Protein AF-A0A0U5EXG4-F1 (afdb_monomer_lite)

Secondary structure (DSSP, 8-state):
----------PPPPPPHHHHHHT---TTTTTPPPB--SSTTTT-BTTSHHHHHHHHHHHHHHHHHHHHHHHHHHHHHHHHHHTT---SSPP---

Organism: NCBI:txid446692

Foldseek 3Di:
DDPPDPPPPPPDPDPDVVNCVVPPPPCVVVVHWDADCDDPCNVQTCVDPVNVVVVVVVVVVVVVVVVVVVVVVVVVVVVCVVVVDPDDDDDDDD

pLDDT: mean 75.68, std 17.48, range [40.31, 95.5]

InterPro domains:
  IPR006119 Resolvase, N-terminal catalytic domain [PF00239] (26-85)
  IPR006119 Resolvase, N-terminal catalytic domain [PS51736] (1-84)
  IPR036162 Resolvase-like, N-terminal catalytic domain superfamily [G3DSA:3.40.50.1390] (9-92)
  IPR036162 Resolvase-like, N-terminal catalytic domain superfamily [SSF53041] (26-85)

Structure (mmCIF, N/CA/C/O backbone):
data_AF-A0A0U5EXG4-F1
#
_entry.id   AF-A0A0U5EXG4-F1
#
loop_
_atom_site.group_PDB
_atom_site.id
_atom_site.type_symbol
_atom_site.label_atom_id
_atom_site.label_alt_id
_atom_site.label_comp_id
_atom_site.label_asym_id
_atom_site.label_entity_id
_atom_site.label_seq_id
_atom_site.pdbx_PDB_ins_code
_atom_site.Cartn_x
_atom_site.Cartn_y
_atom_site.Cartn_z
_atom_site.occupancy
_atom_site.B_iso_or_equiv
_atom_site.auth_seq_id
_atom_site.auth_comp_id
_atom_site.auth_asym_id
_atom_site.auth_atom_id
_atom_site.pdbx_PDB_model_num
ATOM 1 N N . MET A 1 1 ? -30.398 42.104 12.485 1.00 40.31 1 MET A N 1
ATOM 2 C CA . MET A 1 1 ? -30.406 40.705 12.960 1.00 40.31 1 MET A CA 1
ATOM 3 C C . MET A 1 1 ? -30.463 39.792 11.739 1.00 40.31 1 MET A C 1
ATOM 5 O O . MET A 1 1 ? -31.538 39.362 11.357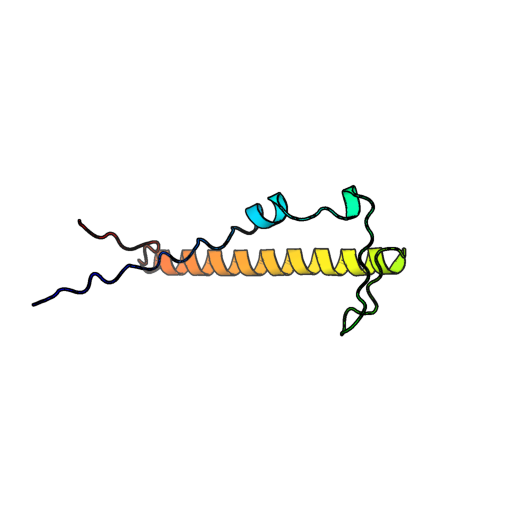 1.00 40.31 1 MET A O 1
ATOM 9 N N . VAL A 1 2 ? -29.331 39.588 11.055 1.00 41.31 2 VAL A N 1
ATOM 10 C CA . VAL A 1 2 ? -29.239 38.674 9.903 1.00 41.31 2 VAL A CA 1
ATOM 11 C C . VAL A 1 2 ? -28.424 37.479 10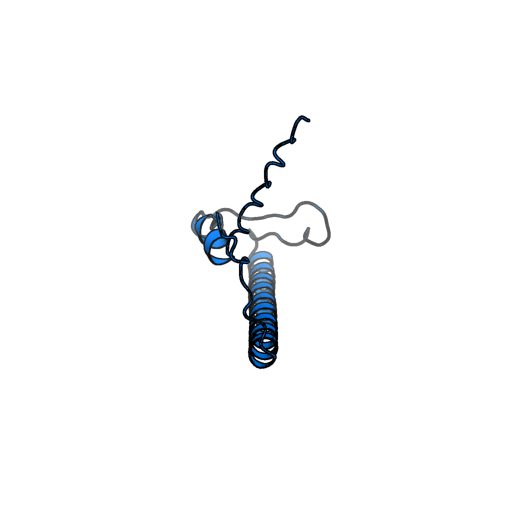.371 1.00 41.31 2 VAL A C 1
ATOM 13 O O . VAL A 1 2 ? -27.221 37.591 10.595 1.00 41.31 2 VAL A O 1
ATOM 16 N N . LEU A 1 3 ? -29.106 36.363 10.621 1.00 46.69 3 LEU A N 1
ATOM 17 C CA . LEU A 1 3 ? -28.473 35.089 10.931 1.00 46.69 3 LEU A CA 1
ATOM 18 C C . LEU A 1 3 ? -27.871 34.556 9.630 1.00 46.69 3 LEU A C 1
ATOM 20 O O . LEU A 1 3 ? -28.582 34.030 8.781 1.00 46.69 3 LEU A O 1
ATOM 24 N N . HIS A 1 4 ? -26.563 34.743 9.464 1.00 44.06 4 HIS A N 1
ATOM 25 C CA . HIS A 1 4 ? -25.806 34.086 8.407 1.00 44.06 4 HIS A CA 1
ATOM 26 C C . HIS A 1 4 ? -25.853 32.572 8.637 1.00 44.06 4 HIS A C 1
ATOM 28 O O . HIS A 1 4 ? -25.262 32.040 9.581 1.00 44.06 4 HIS A O 1
ATOM 34 N N . GLU A 1 5 ? -26.592 31.895 7.766 1.00 56.28 5 GLU A N 1
ATOM 35 C CA . GLU A 1 5 ? -26.682 30.449 7.653 1.00 56.28 5 GLU A CA 1
ATOM 36 C C . GLU A 1 5 ? -25.304 29.893 7.279 1.00 56.28 5 GLU A C 1
ATOM 38 O O . GLU A 1 5 ? -24.859 29.950 6.134 1.00 56.28 5 GLU A O 1
ATOM 43 N N . GLN A 1 6 ? -24.582 29.403 8.288 1.00 46.38 6 GLN A N 1
ATOM 44 C CA . GLN A 1 6 ? -23.300 28.737 8.102 1.00 46.38 6 GLN A CA 1
ATOM 45 C C . GLN A 1 6 ? -23.542 27.390 7.415 1.00 46.38 6 GLN A C 1
ATOM 47 O O . GLN A 1 6 ? -23.817 26.373 8.065 1.00 46.38 6 GLN A O 1
ATOM 52 N N . ALA A 1 7 ? -23.447 27.403 6.086 1.00 48.16 7 ALA A N 1
ATOM 53 C CA . ALA A 1 7 ? -23.400 26.227 5.238 1.00 48.16 7 ALA A CA 1
ATOM 54 C C . ALA A 1 7 ? -22.337 25.261 5.778 1.00 48.16 7 ALA A C 1
ATOM 56 O O . ALA A 1 7 ? -21.130 25.490 5.690 1.00 48.16 7 ALA A O 1
ATOM 57 N N . ARG A 1 8 ? -22.790 24.160 6.384 1.00 49.91 8 ARG A N 1
ATOM 58 C CA . ARG A 1 8 ? -21.908 23.085 6.835 1.00 49.91 8 ARG A CA 1
ATOM 59 C C . ARG A 1 8 ? -21.354 22.405 5.599 1.00 49.91 8 ARG A C 1
ATOM 61 O O . ARG A 1 8 ? -22.009 21.532 5.034 1.00 49.91 8 ARG A O 1
ATOM 68 N N . HIS A 1 9 ? -20.158 22.816 5.197 1.00 46.66 9 HIS A N 1
ATOM 69 C CA . HIS A 1 9 ? -19.396 22.188 4.132 1.00 46.66 9 HIS A CA 1
ATOM 70 C C . HIS A 1 9 ? -19.272 20.692 4.457 1.00 46.66 9 HIS A C 1
ATOM 72 O O . HIS A 1 9 ? -18.549 20.278 5.366 1.00 46.66 9 HIS A O 1
ATOM 78 N N . ARG A 1 10 ? -20.087 19.867 3.791 1.00 50.72 10 ARG A N 1
ATOM 79 C CA . ARG A 1 10 ? -20.095 18.414 3.953 1.00 50.72 10 ARG A CA 1
ATOM 80 C C . ARG A 1 10 ? -18.796 17.932 3.323 1.00 50.72 10 ARG A C 1
ATOM 82 O O . ARG A 1 10 ? -18.718 17.852 2.103 1.00 50.72 10 ARG A O 1
ATOM 89 N N . ALA A 1 11 ? -17.769 17.701 4.142 1.00 42.78 11 ALA A N 1
ATOM 90 C CA . ALA A 1 11 ? -16.527 17.118 3.655 1.00 42.78 11 ALA A CA 1
ATOM 91 C C . ALA A 1 11 ? -16.870 15.829 2.881 1.00 42.78 11 ALA A C 1
ATOM 93 O O . ALA A 1 11 ? -17.695 15.039 3.372 1.00 42.78 11 ALA A O 1
ATOM 94 N N . PRO A 1 12 ? -16.329 15.642 1.665 1.00 54.69 12 PRO A N 1
ATOM 95 C CA . PRO A 1 12 ? -16.542 14.416 0.912 1.00 54.69 12 PRO A CA 1
ATOM 96 C C . PRO A 1 12 ? -16.100 13.223 1.765 1.00 54.69 12 PRO A C 1
ATOM 98 O O . PRO A 1 12 ? -15.139 13.317 2.530 1.00 54.69 12 PRO A O 1
ATOM 101 N N . ARG A 1 13 ? -16.834 12.106 1.683 1.00 59.09 13 ARG A N 1
ATOM 102 C CA . ARG A 1 13 ? -16.368 10.855 2.293 1.00 59.09 13 ARG A CA 1
ATOM 103 C C . ARG A 1 13 ? -15.036 10.518 1.630 1.00 59.09 13 ARG A C 1
ATOM 105 O O . ARG A 1 13 ? -14.978 10.515 0.402 1.00 59.09 13 ARG A O 1
ATOM 112 N N . CYS A 1 14 ? -13.995 10.260 2.422 1.00 43.31 14 CYS A N 1
ATOM 113 C CA . CYS A 1 14 ? -12.791 9.647 1.878 1.00 43.31 14 CYS A CA 1
ATOM 114 C C . CYS A 1 14 ? -13.231 8.357 1.173 1.00 43.31 14 CYS A C 1
ATOM 116 O O . CYS A 1 14 ? -14.006 7.606 1.783 1.00 43.31 14 CYS A O 1
ATOM 118 N N . PRO A 1 15 ? -12.832 8.134 -0.090 1.00 52.75 15 PRO A N 1
ATOM 119 C CA . PRO A 1 15 ? -13.092 6.862 -0.744 1.00 52.75 15 PRO A CA 1
ATOM 120 C C . PRO A 1 15 ? -12.557 5.765 0.174 1.00 52.75 15 PRO A C 1
ATOM 122 O O . PRO A 1 15 ? -11.475 5.908 0.749 1.00 52.75 15 PRO A O 1
ATOM 125 N N . SER A 1 16 ? -13.363 4.731 0.404 1.00 58.00 16 SER A N 1
ATOM 126 C CA . SER A 1 16 ? -12.844 3.561 1.097 1.00 58.00 16 SER A CA 1
ATOM 127 C C . SER A 1 16 ? -11.783 2.929 0.200 1.00 58.00 16 SER A C 1
ATOM 129 O O . SER A 1 16 ? -11.863 3.046 -1.020 1.00 58.00 16 SER A O 1
ATOM 131 N N . ASP A 1 17 ? -10.758 2.302 0.765 1.00 54.16 17 ASP A N 1
ATOM 132 C CA . ASP A 1 17 ? -9.689 1.727 -0.062 1.00 54.16 17 ASP A CA 1
ATOM 133 C C . ASP A 1 17 ? -10.226 0.675 -1.065 1.00 54.16 17 ASP A C 1
ATOM 135 O O . ASP A 1 17 ? -9.672 0.530 -2.149 1.00 54.16 17 ASP A O 1
ATOM 139 N N . GLU A 1 18 ? -11.354 0.009 -0.762 1.00 50.56 18 GLU A N 1
ATOM 140 C CA . GLU A 1 18 ? -12.090 -0.855 -1.712 1.00 50.56 18 GLU A CA 1
ATOM 141 C C . GLU A 1 18 ? -12.637 -0.081 -2.931 1.00 50.56 18 GLU A C 1
ATOM 143 O O . GLU A 1 18 ? -12.708 -0.620 -4.037 1.00 50.56 18 GLU A O 1
ATOM 148 N N . ASP A 1 19 ? -12.992 1.200 -2.772 1.00 45.81 19 ASP A N 1
ATOM 149 C CA . ASP A 1 19 ? -13.423 2.064 -3.879 1.00 45.81 19 ASP A CA 1
ATOM 150 C C . ASP A 1 19 ? -12.243 2.467 -4.784 1.00 45.81 19 ASP A C 1
ATOM 152 O O . ASP A 1 19 ? -12.447 2.751 -5.968 1.00 45.81 19 ASP A O 1
ATOM 156 N N . ALA A 1 20 ? -11.010 2.473 -4.259 1.00 50.44 20 ALA A N 1
ATOM 157 C CA . ALA A 1 20 ? -9.810 2.804 -5.027 1.00 50.44 20 ALA A CA 1
ATOM 158 C C . ALA A 1 20 ? -9.421 1.686 -6.009 1.00 50.44 20 ALA A C 1
ATOM 160 O O . ALA A 1 20 ? -9.005 1.985 -7.126 1.00 50.44 20 ALA A O 1
ATOM 161 N N . GLU A 1 21 ? -9.629 0.412 -5.660 1.00 48.03 21 GLU A N 1
ATOM 162 C CA . GLU A 1 21 ? -9.433 -0.711 -6.593 1.00 48.03 21 GLU A CA 1
ATOM 163 C C . GLU A 1 21 ? -10.519 -0.773 -7.674 1.00 48.03 21 GLU A C 1
ATOM 165 O O . GLU A 1 21 ? -10.241 -1.119 -8.822 1.00 48.03 21 GLU A O 1
ATOM 170 N N . ARG A 1 22 ? -11.752 -0.359 -7.355 1.00 48.44 22 ARG A N 1
ATOM 171 C CA . ARG A 1 22 ? -12.885 -0.346 -8.300 1.00 48.44 22 ARG A CA 1
ATOM 172 C C . ARG A 1 22 ? -12.684 0.619 -9.481 1.00 48.44 22 ARG A C 1
ATOM 174 O O . ARG A 1 22 ? -13.313 0.456 -10.530 1.00 48.44 22 ARG A O 1
ATOM 181 N N . HIS A 1 23 ? -11.822 1.623 -9.324 1.00 52.41 23 HIS A N 1
ATOM 182 C CA . HIS A 1 23 ? -11.389 2.554 -10.377 1.00 52.41 23 HIS A CA 1
ATOM 183 C C . HIS A 1 23 ? -9.866 2.580 -10.575 1.00 52.41 23 HIS A C 1
ATOM 185 O O . HIS A 1 23 ? -9.346 3.449 -11.277 1.00 52.41 23 HIS A O 1
ATOM 191 N N . GLY A 1 24 ? -9.148 1.613 -10.003 1.00 48.59 24 GLY A N 1
ATOM 192 C CA . GLY A 1 24 ? -7.721 1.458 -10.224 1.00 48.59 24 GLY A CA 1
ATOM 193 C C . GLY A 1 24 ? -7.484 1.037 -11.674 1.00 48.59 24 GLY A C 1
ATOM 194 O O . GLY A 1 24 ? -8.092 0.065 -12.131 1.00 48.59 24 GLY A O 1
ATOM 195 N N . PRO A 1 25 ? -6.640 1.742 -12.448 1.00 54.00 25 PRO A N 1
ATOM 196 C CA . PRO A 1 25 ? -6.271 1.255 -13.759 1.00 54.00 25 PRO A CA 1
ATOM 197 C C . PRO A 1 25 ? -5.453 -0.015 -13.545 1.00 54.00 25 PRO A C 1
ATOM 199 O O . PRO A 1 25 ? -4.289 0.043 -13.161 1.00 54.00 25 PRO A O 1
ATOM 202 N N . ASP A 1 26 ? -6.058 -1.170 -13.796 1.00 67.25 26 ASP A N 1
ATOM 203 C CA . ASP A 1 26 ? -5.312 -2.416 -13.906 1.00 67.25 26 ASP A CA 1
ATOM 204 C C . ASP A 1 26 ? -4.496 -2.368 -15.204 1.00 67.25 26 ASP A C 1
ATOM 206 O O . ASP A 1 26 ? -4.913 -2.813 -16.279 1.00 67.25 26 ASP A O 1
ATOM 210 N N . LEU A 1 27 ? -3.356 -1.682 -15.117 1.00 73.44 27 LEU A N 1
ATOM 211 C CA . LEU A 1 27 ? -2.438 -1.453 -16.224 1.00 73.44 27 LEU A CA 1
ATOM 212 C C . LEU A 1 27 ? -1.883 -2.785 -16.731 1.00 73.44 27 LEU A C 1
ATOM 214 O O . LEU A 1 27 ? -1.712 -2.951 -17.937 1.00 73.44 27 LEU A O 1
ATOM 218 N N . THR A 1 28 ? -1.704 -3.760 -15.836 1.00 67.88 28 THR A N 1
ATOM 219 C CA . THR A 1 28 ? -1.222 -5.099 -16.171 1.00 67.88 28 THR A CA 1
ATOM 220 C C . THR A 1 28 ? -2.238 -5.867 -17.009 1.00 67.88 28 THR A C 1
ATOM 222 O O . THR A 1 28 ? -1.870 -6.365 -18.073 1.00 67.88 28 THR A O 1
ATOM 225 N N . LYS A 1 29 ? -3.526 -5.895 -16.626 1.00 72.69 29 LYS A N 1
ATOM 226 C CA . LYS A 1 29 ? -4.581 -6.512 -17.461 1.00 72.69 29 LYS A CA 1
ATOM 227 C C . LYS A 1 29 ? -4.725 -5.845 -18.827 1.00 72.69 29 LYS A C 1
ATOM 229 O O . LYS A 1 29 ? -5.147 -6.486 -19.785 1.00 72.69 29 LYS A O 1
ATOM 234 N N . ARG A 1 30 ? -4.370 -4.564 -18.9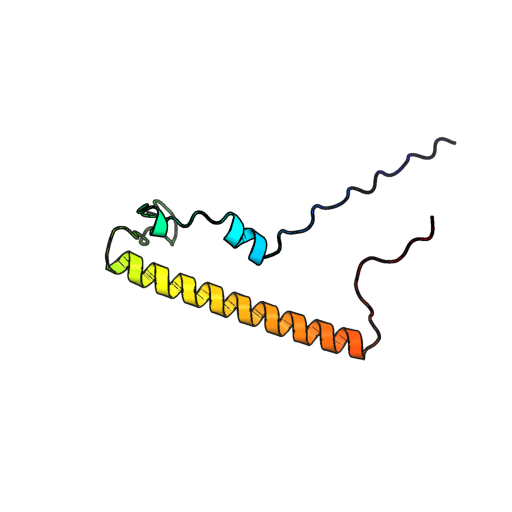29 1.00 77.06 30 ARG A N 1
ATOM 235 C CA . ARG A 1 30 ? -4.425 -3.782 -20.173 1.00 77.06 30 ARG A CA 1
ATOM 236 C C . ARG A 1 30 ? -3.135 -3.846 -21.000 1.00 77.06 30 ARG A C 1
ATOM 238 O O . ARG A 1 30 ? -3.084 -3.220 -22.054 1.00 77.06 30 ARG A O 1
ATOM 245 N N . GLY A 1 31 ? -2.108 -4.570 -20.544 1.00 76.25 31 GLY A N 1
ATOM 246 C CA . GLY A 1 31 ? -0.817 -4.680 -21.231 1.00 76.25 31 GLY A CA 1
ATOM 247 C C . GLY A 1 31 ? 0.003 -3.383 -21.253 1.00 76.25 31 GLY A C 1
ATOM 248 O O . GLY A 1 31 ? 0.867 -3.219 -22.110 1.00 76.25 31 GLY A O 1
ATOM 249 N N . VAL A 1 32 ? -0.267 -2.448 -20.339 1.00 81.31 32 VAL A N 1
ATOM 250 C CA . VAL A 1 32 ? 0.410 -1.147 -20.257 1.00 81.31 32 VAL A CA 1
ATOM 251 C C . VAL A 1 32 ? 1.555 -1.221 -19.247 1.00 81.31 32 VAL A C 1
ATOM 253 O O . VAL A 1 32 ? 1.350 -1.575 -18.088 1.00 81.31 32 VAL A O 1
ATOM 256 N N . GLY A 1 33 ? 2.763 -0.857 -19.683 1.00 80.69 33 GLY A N 1
ATOM 257 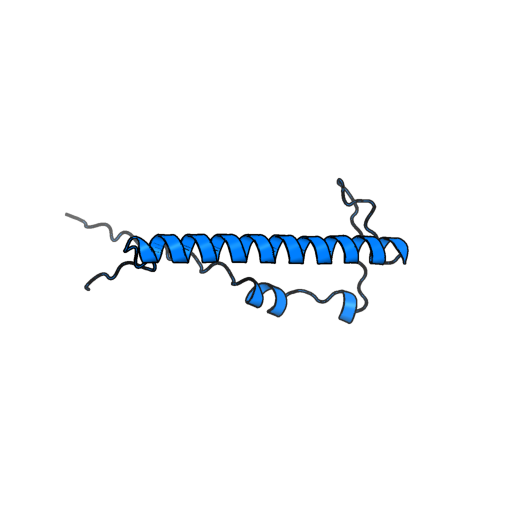C CA . GLY A 1 33 ? 3.936 -0.739 -18.816 1.00 80.69 33 GLY A CA 1
ATOM 258 C C . GLY A 1 33 ? 4.023 0.629 -18.137 1.00 80.69 33 GLY A C 1
ATOM 259 O O . GLY A 1 33 ? 3.870 1.666 -18.778 1.00 80.69 33 GLY A O 1
ATOM 260 N N . LEU A 1 34 ? 4.307 0.627 -16.838 1.00 82.69 34 LEU A N 1
ATOM 261 C CA . LEU A 1 34 ? 4.700 1.790 -16.049 1.00 82.69 34 LEU A CA 1
ATOM 262 C C . LEU A 1 34 ? 6.222 1.977 -16.099 1.00 82.69 34 LEU A C 1
ATOM 264 O O . LEU A 1 34 ? 6.971 1.046 -15.781 1.00 82.69 34 LEU A O 1
ATOM 268 N N . LYS A 1 35 ? 6.652 3.196 -16.431 1.00 84.94 35 LYS A N 1
ATOM 269 C CA . LYS A 1 35 ? 8.040 3.651 -16.339 1.00 84.94 35 LYS A CA 1
ATOM 270 C C . LYS A 1 35 ? 8.096 4.995 -15.626 1.00 84.94 35 LYS A C 1
ATOM 272 O O . LYS A 1 35 ? 7.425 5.942 -16.033 1.00 84.94 35 LYS A O 1
ATOM 277 N N . VAL A 1 36 ? 8.910 5.081 -14.583 1.00 84.31 36 VAL A N 1
ATOM 278 C CA . VAL A 1 36 ? 9.126 6.322 -13.834 1.00 84.31 36 VAL A CA 1
ATOM 279 C C . VAL A 1 36 ? 10.315 7.068 -14.436 1.00 84.31 36 VAL A C 1
ATOM 281 O O . VAL A 1 36 ? 11.368 6.482 -14.665 1.00 84.31 36 VAL A O 1
ATOM 284 N N . LEU A 1 37 ? 10.148 8.361 -14.724 1.00 83.12 37 LEU A N 1
ATOM 285 C CA . LEU A 1 37 ? 11.160 9.156 -15.436 1.00 83.12 37 LEU A CA 1
ATOM 286 C C . LEU A 1 37 ? 12.063 9.989 -14.513 1.00 83.12 37 LEU A C 1
ATOM 288 O O . LEU A 1 37 ? 13.141 10.395 -14.936 1.00 83.12 37 LEU A O 1
ATOM 292 N N . ALA A 1 38 ? 11.642 10.262 -13.275 1.00 77.19 38 ALA A N 1
ATOM 293 C CA . ALA A 1 38 ? 12.386 11.096 -12.331 1.00 77.19 38 ALA A CA 1
ATOM 294 C C . ALA A 1 38 ? 12.069 10.735 -10.869 1.00 77.19 38 ALA A C 1
ATOM 296 O O . ALA A 1 38 ? 10.990 10.219 -10.574 1.00 77.19 38 ALA A O 1
ATOM 297 N N . GLY A 1 39 ? 13.000 11.050 -9.962 1.00 77.81 39 GLY A N 1
ATOM 298 C CA . GLY A 1 39 ? 12.900 10.772 -8.522 1.00 77.81 39 GLY A CA 1
ATOM 299 C C . GLY A 1 39 ? 13.505 9.425 -8.113 1.00 77.81 39 GLY A C 1
ATOM 300 O O . GLY A 1 39 ? 14.088 8.721 -8.935 1.00 77.81 39 GLY A O 1
ATOM 301 N N . GLU A 1 40 ? 13.356 9.048 -6.839 1.00 70.88 40 GLU A N 1
ATOM 302 C CA . GLU A 1 40 ? 13.922 7.795 -6.299 1.00 70.88 40 GLU A CA 1
ATOM 303 C C . GLU A 1 40 ? 13.351 6.524 -6.953 1.00 70.88 40 GLU A C 1
ATOM 305 O O . GLU A 1 40 ? 13.969 5.465 -6.912 1.00 70.88 40 GLU A O 1
ATOM 310 N N . GLY A 1 41 ? 12.202 6.635 -7.625 1.00 68.56 41 GLY A N 1
ATOM 311 C CA . GLY A 1 41 ? 11.581 5.545 -8.372 1.00 68.56 41 GLY A CA 1
ATOM 312 C C . GLY A 1 41 ? 12.066 5.389 -9.815 1.00 68.56 41 GLY A C 1
ATOM 313 O O . GLY A 1 41 ? 11.546 4.522 -10.505 1.00 68.56 41 GLY A O 1
ATOM 314 N N . ALA A 1 42 ? 13.020 6.192 -10.304 1.00 69.00 42 ALA A N 1
ATOM 315 C CA . ALA A 1 42 ? 13.430 6.202 -11.718 1.00 69.00 42 ALA A CA 1
ATOM 316 C C . ALA A 1 42 ? 14.003 4.864 -12.241 1.00 69.00 42 ALA A C 1
ATOM 318 O O . ALA A 1 42 ? 14.112 4.664 -13.450 1.00 69.00 42 ALA A O 1
ATOM 319 N N . SER A 1 43 ? 14.346 3.928 -11.351 1.00 69.94 43 SER A N 1
ATOM 320 C CA . SER A 1 43 ? 14.750 2.558 -11.698 1.00 69.94 43 SER A CA 1
ATOM 321 C C . SER A 1 43 ? 13.568 1.612 -11.966 1.00 69.94 43 SER A C 1
ATOM 323 O O . SER A 1 43 ? 13.774 0.490 -12.434 1.00 69.94 43 SER A O 1
ATOM 325 N N . ILE A 1 44 ? 12.331 2.038 -11.692 1.00 79.31 44 ILE A N 1
ATOM 326 C CA . ILE A 1 44 ? 11.128 1.220 -11.852 1.00 79.31 44 ILE A CA 1
ATOM 327 C C . ILE A 1 44 ? 10.640 1.315 -13.302 1.00 79.31 44 ILE A C 1
ATOM 329 O O . ILE A 1 44 ? 9.932 2.244 -13.700 1.00 79.31 44 ILE A O 1
ATOM 333 N N . ASP A 1 45 ? 11.019 0.306 -14.086 1.00 83.88 45 ASP A N 1
ATOM 334 C CA . ASP A 1 45 ? 10.525 0.055 -15.440 1.00 83.88 45 ASP A CA 1
ATOM 335 C C . ASP A 1 45 ? 9.882 -1.339 -15.524 1.00 83.88 45 ASP A C 1
ATOM 337 O O . ASP A 1 45 ? 10.552 -2.364 -15.702 1.00 83.88 45 ASP A O 1
ATOM 341 N N . THR A 1 46 ? 8.555 -1.382 -15.412 1.00 83.81 46 THR A N 1
ATOM 342 C CA . THR A 1 46 ? 7.755 -2.624 -15.433 1.00 83.81 46 THR A CA 1
ATOM 343 C C . THR A 1 46 ? 7.674 -3.285 -16.818 1.00 83.81 46 THR A C 1
ATOM 345 O O . THR A 1 46 ? 7.108 -4.373 -16.964 1.00 83.81 46 THR A O 1
ATOM 348 N N . THR A 1 47 ? 8.278 -2.689 -17.854 1.00 84.50 47 THR A N 1
ATOM 349 C CA . THR A 1 47 ? 8.452 -3.363 -19.151 1.00 84.50 47 THR A CA 1
ATOM 350 C C . THR A 1 47 ? 9.542 -4.440 -19.086 1.00 84.50 47 THR A C 1
ATOM 352 O O . THR A 1 47 ? 9.476 -5.439 -19.808 1.00 84.50 47 THR A O 1
ATOM 355 N N . THR A 1 48 ? 10.484 -4.319 -18.144 1.00 85.19 48 THR A N 1
ATOM 356 C CA . THR A 1 48 ? 11.572 -5.281 -17.923 1.00 85.19 48 THR A CA 1
ATOM 357 C C . THR A 1 48 ? 11.191 -6.364 -16.908 1.00 85.19 48 THR A C 1
ATOM 359 O O . THR A 1 48 ? 10.375 -6.141 -16.014 1.00 85.19 48 THR A O 1
AT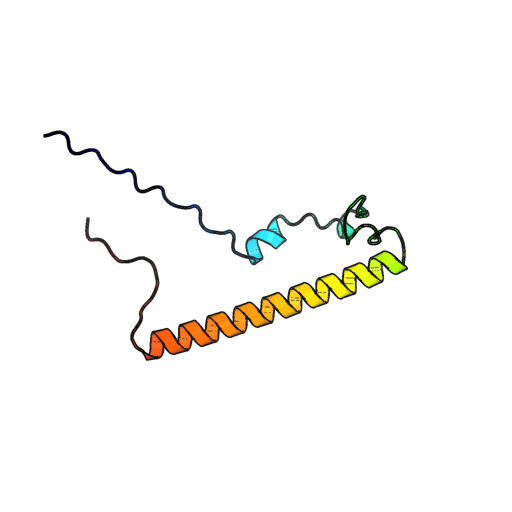OM 362 N N . ALA A 1 49 ? 11.795 -7.555 -17.007 1.00 84.81 49 ALA A N 1
ATOM 363 C CA . ALA A 1 49 ? 11.556 -8.632 -16.038 1.00 84.81 49 ALA A CA 1
ATOM 364 C C . ALA A 1 49 ? 11.986 -8.238 -14.611 1.00 84.81 49 ALA A C 1
ATOM 366 O O . ALA A 1 49 ? 11.262 -8.508 -13.656 1.00 84.81 49 ALA A O 1
ATOM 367 N N . ASN A 1 50 ? 13.119 -7.540 -14.482 1.00 85.38 50 ASN A N 1
ATOM 368 C CA . ASN A 1 50 ? 13.617 -7.054 -13.196 1.00 85.38 50 ASN A CA 1
ATOM 369 C C . ASN A 1 50 ? 12.693 -5.984 -12.586 1.00 85.38 50 ASN A C 1
ATOM 371 O O . ASN A 1 50 ? 12.332 -6.068 -11.417 1.00 85.38 50 ASN A O 1
ATOM 375 N N . GLY A 1 51 ? 12.241 -5.011 -13.384 1.00 86.00 51 GLY A N 1
ATOM 376 C CA . GLY A 1 51 ? 11.345 -3.967 -12.888 1.00 86.00 51 GLY A CA 1
ATOM 377 C C . GLY A 1 51 ? 9.965 -4.490 -12.489 1.00 86.00 51 GLY A C 1
ATOM 378 O O . GLY A 1 51 ? 9.395 -3.987 -11.527 1.00 86.00 51 GLY A O 1
ATOM 379 N N . ARG A 1 52 ? 9.451 -5.548 -13.140 1.00 85.25 52 ARG A N 1
ATOM 380 C CA . ARG A 1 52 ? 8.235 -6.245 -12.674 1.00 85.25 52 ARG A CA 1
ATOM 381 C C . ARG A 1 52 ? 8.423 -6.915 -11.318 1.00 85.25 52 ARG A C 1
ATOM 383 O O . ARG A 1 52 ? 7.530 -6.819 -10.484 1.00 85.25 52 ARG A O 1
ATOM 390 N N . LEU A 1 53 ? 9.562 -7.571 -11.096 1.00 87.06 53 LEU A N 1
ATOM 391 C CA . LEU A 1 53 ? 9.868 -8.209 -9.814 1.00 87.06 53 LEU A CA 1
ATOM 392 C C . LEU A 1 53 ? 9.936 -7.172 -8.688 1.00 87.06 53 LEU A C 1
ATOM 394 O O . LEU A 1 53 ? 9.268 -7.323 -7.670 1.00 87.06 53 LEU A O 1
ATOM 398 N N . ILE A 1 54 ? 10.702 -6.101 -8.894 1.00 87.88 54 ILE A N 1
ATOM 399 C CA . ILE A 1 54 ? 10.859 -5.025 -7.909 1.00 87.88 54 ILE A CA 1
ATOM 400 C C . ILE A 1 54 ? 9.508 -4.358 -7.620 1.00 87.88 54 ILE A C 1
ATOM 402 O O . ILE A 1 54 ? 9.156 -4.156 -6.460 1.00 87.88 54 ILE A O 1
ATOM 406 N N . PHE A 1 55 ? 8.720 -4.077 -8.661 1.00 86.44 55 PHE A N 1
ATOM 407 C CA . PHE A 1 55 ? 7.378 -3.521 -8.505 1.00 86.44 55 PHE A CA 1
ATOM 408 C C . PHE A 1 55 ? 6.457 -4.445 -7.697 1.00 86.44 55 PHE A C 1
ATOM 410 O O . PHE A 1 55 ? 5.758 -3.968 -6.810 1.00 86.44 55 PHE A O 1
ATOM 417 N N . ALA A 1 56 ? 6.490 -5.760 -7.941 1.00 86.69 56 ALA A N 1
ATOM 418 C CA . ALA A 1 56 ? 5.689 -6.728 -7.192 1.00 86.69 56 ALA A CA 1
ATOM 419 C C . ALA A 1 56 ? 6.086 -6.805 -5.708 1.00 86.69 56 ALA A C 1
ATOM 421 O O . ALA A 1 56 ? 5.216 -6.893 -4.846 1.00 86.69 56 ALA A O 1
ATOM 422 N N . ILE A 1 57 ? 7.384 -6.722 -5.398 1.00 89.88 57 ILE A N 1
ATOM 423 C CA . ILE A 1 57 ? 7.870 -6.683 -4.010 1.00 89.88 57 ILE A CA 1
ATOM 424 C C . ILE A 1 57 ? 7.347 -5.432 -3.298 1.00 89.88 57 ILE A C 1
ATOM 426 O O . ILE A 1 57 ? 6.817 -5.535 -2.193 1.00 89.88 57 ILE A O 1
ATOM 430 N N . PHE A 1 58 ? 7.453 -4.259 -3.930 1.00 88.06 58 PHE A N 1
ATOM 431 C CA . PHE A 1 58 ? 6.941 -3.017 -3.347 1.00 88.06 58 PHE A CA 1
ATOM 432 C C . PHE A 1 58 ? 5.417 -3.007 -3.219 1.00 88.06 58 PHE A C 1
ATOM 434 O O . PHE A 1 58 ? 4.908 -2.513 -2.218 1.00 88.06 58 PHE A O 1
ATOM 441 N N . ALA A 1 59 ? 4.696 -3.579 -4.185 1.00 86.75 59 ALA A N 1
ATOM 442 C CA . ALA A 1 59 ? 3.248 -3.738 -4.099 1.00 86.75 59 ALA A CA 1
ATOM 443 C C . ALA A 1 59 ? 2.856 -4.602 -2.888 1.00 86.75 59 ALA A C 1
ATOM 445 O O . ALA A 1 59 ? 2.046 -4.171 -2.072 1.00 86.75 59 ALA A O 1
ATOM 446 N N . GLY A 1 60 ? 3.506 -5.758 -2.705 1.00 89.50 60 GLY A N 1
ATOM 447 C CA . GLY A 1 60 ? 3.264 -6.620 -1.545 1.00 89.50 60 GLY A CA 1
ATOM 448 C C . GLY A 1 60 ? 3.634 -5.958 -0.213 1.00 89.50 60 GLY A C 1
ATOM 449 O O . GLY A 1 60 ? 2.927 -6.121 0.780 1.00 89.50 60 GLY A O 1
ATOM 450 N N . LEU A 1 61 ? 4.707 -5.159 -0.180 1.00 90.62 61 LEU A N 1
ATOM 451 C CA . LEU A 1 61 ? 5.070 -4.390 1.014 1.00 90.62 61 LEU A CA 1
ATOM 452 C C . LEU A 1 61 ? 4.016 -3.321 1.343 1.00 90.62 61 LEU A C 1
ATOM 454 O O . LEU A 1 61 ? 3.645 -3.170 2.505 1.00 90.62 61 LEU A O 1
ATOM 458 N N . ALA A 1 62 ? 3.508 -2.613 0.334 1.00 87.81 62 ALA A N 1
ATOM 459 C CA . ALA A 1 62 ? 2.467 -1.605 0.514 1.00 87.81 62 ALA A CA 1
ATOM 460 C C . ALA A 1 62 ? 1.155 -2.217 1.038 1.00 87.81 62 ALA A C 1
ATOM 462 O O . ALA A 1 62 ? 0.509 -1.640 1.916 1.00 87.81 62 ALA A O 1
ATOM 463 N N . GLU A 1 63 ? 0.775 -3.401 0.546 1.00 86.69 63 GLU A N 1
ATOM 464 C CA . GLU A 1 63 ? -0.371 -4.158 1.064 1.00 86.69 63 GLU A CA 1
ATOM 465 C C . GLU A 1 63 ? -0.171 -4.546 2.533 1.00 86.69 63 GLU A C 1
ATOM 467 O O . GLU A 1 63 ? -1.042 -4.286 3.367 1.00 86.69 63 GLU A O 1
ATOM 472 N N . PHE A 1 64 ? 1.004 -5.076 2.877 1.00 93.00 64 PHE A N 1
ATOM 473 C CA . PHE A 1 64 ? 1.341 -5.436 4.252 1.00 93.00 64 PHE A CA 1
ATOM 474 C C . PHE A 1 64 ? 1.277 -4.234 5.211 1.00 93.00 64 PHE A C 1
ATOM 476 O O . PHE A 1 64 ? 0.679 -4.311 6.288 1.00 93.00 64 PHE A O 1
ATOM 483 N N . GLU A 1 65 ? 1.857 -3.094 4.829 1.00 91.94 65 GLU A N 1
ATOM 484 C CA . GLU A 1 65 ? 1.805 -1.874 5.640 1.00 91.94 65 GLU A CA 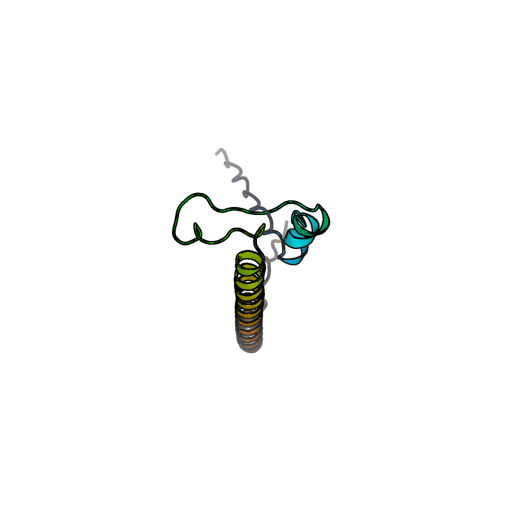1
ATOM 485 C C . GLU A 1 65 ? 0.367 -1.390 5.847 1.00 91.94 65 GLU A C 1
ATOM 487 O O . GLU A 1 65 ? -0.012 -0.995 6.959 1.00 91.94 65 GLU A O 1
ATOM 492 N N . ARG A 1 66 ? -0.459 -1.464 4.798 1.00 90.69 66 ARG A N 1
ATOM 493 C CA . ARG A 1 66 ? -1.879 -1.122 4.873 1.00 90.69 66 ARG A CA 1
ATOM 494 C C . ARG A 1 66 ? -2.619 -2.022 5.861 1.00 90.69 66 ARG A C 1
ATOM 496 O O . ARG A 1 66 ? -3.357 -1.507 6.707 1.00 90.69 66 ARG A O 1
ATOM 503 N N . GLU A 1 67 ? -2.421 -3.336 5.794 1.00 92.62 67 GLU A N 1
ATOM 504 C CA . GLU A 1 67 ? -3.042 -4.283 6.728 1.00 92.62 67 GLU A CA 1
ATOM 505 C C . GLU A 1 67 ? -2.669 -3.973 8.183 1.00 92.62 67 GLU A C 1
ATOM 507 O O . GLU A 1 67 ? -3.542 -3.913 9.056 1.00 92.62 67 GLU A O 1
ATOM 512 N N . LEU A 1 68 ? -1.397 -3.661 8.433 1.00 94.69 68 LEU A N 1
ATOM 513 C CA . LEU A 1 68 ? -0.894 -3.324 9.762 1.00 94.69 68 LEU A CA 1
ATOM 514 C C . LEU A 1 68 ? -1.516 -2.029 10.320 1.00 94.69 68 LEU A C 1
ATOM 516 O O . LEU A 1 68 ? -1.837 -1.933 11.510 1.00 94.69 68 LEU A O 1
ATOM 520 N N . ILE A 1 69 ? -1.719 -1.014 9.473 1.00 93.94 69 ILE A N 1
ATOM 521 C CA . ILE A 1 69 ? -2.406 0.232 9.852 1.00 93.94 69 ILE A CA 1
ATOM 522 C C . ILE A 1 69 ? -3.871 -0.044 10.206 1.00 93.94 69 ILE A C 1
ATOM 524 O O . ILE A 1 69 ? -4.383 0.480 11.206 1.00 93.94 69 ILE A O 1
ATOM 528 N N . VAL A 1 70 ? -4.550 -0.881 9.421 1.00 94.50 70 VAL A N 1
ATOM 529 C CA . VAL A 1 70 ? -5.948 -1.262 9.663 1.00 94.50 70 VAL A CA 1
ATOM 530 C C . VAL A 1 70 ? -6.081 -2.001 10.990 1.00 94.50 70 VAL A C 1
ATOM 532 O O . VAL A 1 70 ? -6.963 -1.672 11.790 1.00 94.50 70 VAL A O 1
ATOM 535 N N . GLU A 1 71 ? -5.196 -2.959 11.258 1.00 93.88 71 GLU A N 1
ATOM 536 C CA . GLU A 1 71 ? -5.186 -3.723 12.503 1.00 93.88 71 GLU A CA 1
ATOM 537 C C . GLU A 1 71 ? -5.034 -2.800 13.721 1.00 93.88 71 GLU A C 1
ATOM 539 O O . GLU A 1 71 ? -5.879 -2.801 14.624 1.00 93.88 71 GLU A O 1
ATOM 544 N N . ARG A 1 72 ? -4.021 -1.924 13.706 1.00 95.50 72 ARG A N 1
ATOM 545 C CA . ARG A 1 72 ? -3.776 -0.944 14.778 1.00 95.50 72 ARG A CA 1
ATOM 546 C C . ARG A 1 72 ? -4.965 -0.015 14.992 1.00 95.50 72 ARG A C 1
ATOM 548 O O . ARG A 1 72 ? -5.347 0.260 16.132 1.00 95.50 72 ARG A O 1
ATOM 555 N N . THR A 1 73 ? -5.591 0.437 13.909 1.00 95.19 73 THR A N 1
ATOM 556 C CA . THR A 1 73 ? -6.784 1.287 13.979 1.00 95.19 73 THR A CA 1
ATOM 557 C C . THR A 1 73 ? -7.949 0.554 14.643 1.00 95.19 73 THR A C 1
ATOM 559 O O . THR A 1 73 ? -8.603 1.102 15.534 1.00 95.19 73 THR A O 1
ATOM 562 N N . ARG A 1 74 ? -8.197 -0.706 14.265 1.00 93.88 74 ARG A N 1
ATOM 563 C CA . ARG A 1 74 ? -9.253 -1.541 14.860 1.00 93.88 74 ARG A CA 1
ATOM 564 C C . ARG A 1 74 ? -9.007 -1.786 16.348 1.00 93.88 74 ARG A C 1
ATOM 566 O O . ARG A 1 74 ? -9.939 -1.628 17.138 1.00 93.88 74 ARG A O 1
ATOM 573 N N . ALA A 1 75 ? -7.769 -2.089 16.735 1.00 94.81 75 ALA A N 1
ATOM 574 C CA . ALA A 1 75 ? -7.382 -2.249 18.135 1.00 94.81 75 ALA A CA 1
ATOM 575 C C . ALA A 1 75 ? -7.624 -0.960 18.946 1.00 94.81 75 ALA A C 1
ATOM 577 O O . ALA A 1 75 ? -8.220 -0.995 20.028 1.00 94.81 75 ALA A O 1
ATOM 578 N N . GLY A 1 76 ? -7.253 0.200 18.394 1.00 95.00 76 GLY A N 1
ATOM 579 C CA . GLY A 1 76 ? -7.514 1.504 19.007 1.00 95.00 76 GLY A CA 1
ATOM 580 C C . GLY A 1 76 ? -9.008 1.797 19.181 1.00 95.00 76 GLY A C 1
ATOM 581 O O . GLY A 1 76 ? -9.439 2.222 20.256 1.00 95.00 76 GLY A O 1
ATOM 582 N N . LEU A 1 77 ? -9.823 1.514 18.158 1.00 94.25 77 LEU A N 1
ATOM 583 C CA . LEU A 1 77 ? -11.280 1.667 18.219 1.00 94.25 77 LEU A CA 1
ATOM 584 C C . LEU A 1 77 ? -11.915 0.740 19.261 1.00 94.25 77 LEU A C 1
ATOM 586 O O . LEU A 1 77 ? -12.803 1.174 19.995 1.00 94.25 77 LEU A O 1
ATOM 590 N N . ALA A 1 78 ? -11.460 -0.511 19.354 1.00 93.00 78 ALA A N 1
ATOM 591 C CA . ALA A 1 78 ? -11.928 -1.452 20.367 1.00 93.00 78 ALA A CA 1
ATOM 592 C C . ALA A 1 78 ? -11.627 -0.939 21.785 1.00 93.00 78 ALA A C 1
ATOM 594 O O . ALA A 1 78 ? -12.525 -0.895 22.627 1.00 93.00 78 ALA A O 1
ATOM 595 N N . SER A 1 79 ? -10.406 -0.450 22.027 1.00 94.88 79 SER A N 1
ATOM 596 C CA . SER A 1 79 ? -10.029 0.150 23.314 1.00 94.88 79 SER A CA 1
ATOM 597 C C . SER A 1 79 ? -10.861 1.397 23.642 1.00 94.88 79 SER A C 1
ATOM 599 O O . SER A 1 79 ? -11.343 1.554 24.762 1.00 94.88 79 SER A O 1
ATOM 601 N N . ALA A 1 80 ? -11.096 2.273 22.661 1.00 93.38 80 ALA A N 1
ATOM 602 C CA . ALA A 1 80 ? -11.923 3.464 22.837 1.00 93.38 80 ALA A CA 1
ATOM 603 C C . ALA A 1 80 ? -13.381 3.121 23.190 1.00 93.38 80 ALA A C 1
ATOM 605 O O . ALA A 1 80 ? -13.959 3.758 24.074 1.00 93.38 80 ALA A O 1
ATOM 606 N N . ARG A 1 81 ? -13.957 2.098 22.542 1.00 91.44 81 ARG A N 1
ATOM 607 C CA . ARG A 1 81 ? -15.305 1.591 22.846 1.00 91.44 81 ARG A CA 1
ATOM 608 C C . ARG A 1 81 ? -15.387 0.992 24.245 1.00 91.44 81 ARG A C 1
ATOM 610 O O . ARG A 1 81 ? -16.338 1.294 24.957 1.00 91.44 81 ARG A O 1
ATOM 617 N N . ALA A 1 82 ? -14.376 0.230 24.670 1.00 92.94 82 ALA A N 1
ATOM 618 C CA . ALA A 1 82 ? -14.296 -0.301 26.034 1.00 92.94 82 ALA A CA 1
ATOM 619 C C . ALA A 1 82 ? -14.257 0.815 27.098 1.00 92.94 82 ALA A C 1
ATOM 621 O O . ALA A 1 82 ? -14.794 0.654 28.187 1.00 92.94 82 ALA A O 1
ATOM 622 N N . ARG A 1 83 ? -13.689 1.981 26.760 1.00 94.81 83 ARG A N 1
ATOM 623 C CA . ARG A 1 83 ? -13.699 3.198 27.594 1.00 94.81 83 ARG A CA 1
ATOM 624 C C . ARG A 1 83 ? -14.984 4.034 27.455 1.00 94.81 83 ARG A C 1
ATOM 626 O O . ARG A 1 83 ? -15.021 5.171 27.915 1.00 94.81 83 ARG A O 1
ATOM 633 N N . GLY A 1 84 ? -16.016 3.521 26.784 1.00 91.69 84 GLY A N 1
ATOM 634 C CA . GLY A 1 84 ? -17.320 4.175 26.638 1.00 91.69 84 GLY A CA 1
ATOM 635 C C . GLY A 1 84 ? -17.446 5.170 25.477 1.00 91.69 84 GLY A C 1
ATOM 636 O O . GLY A 1 84 ? -18.471 5.840 25.360 1.00 91.69 84 GLY A O 1
ATOM 637 N N . ARG A 1 85 ? -16.453 5.292 24.582 1.00 89.69 85 ARG A N 1
ATOM 638 C CA . ARG A 1 85 ? -16.582 6.153 23.390 1.00 89.69 85 ARG A CA 1
ATOM 639 C C . ARG A 1 85 ? -17.411 5.449 22.308 1.00 89.69 85 ARG A C 1
ATOM 641 O O . ARG A 1 85 ? -16.984 4.431 21.773 1.00 89.69 85 ARG A O 1
ATOM 648 N N . GLN A 1 86 ? -18.554 6.026 21.929 1.00 83.75 86 GLN A N 1
ATOM 649 C CA . GLN A 1 86 ? -19.444 5.468 20.892 1.00 83.75 86 GLN A CA 1
ATOM 650 C C . GLN A 1 86 ? -18.949 5.717 19.449 1.00 83.75 86 GLN A C 1
ATOM 652 O O . GLN A 1 86 ? -19.163 4.883 18.572 1.00 83.75 86 GLN A O 1
ATOM 657 N N . GLY A 1 87 ? -18.211 6.808 19.201 1.00 86.06 87 GLY A N 1
ATOM 658 C CA . GLY A 1 87 ? -17.735 7.176 17.857 1.00 86.06 87 GLY A CA 1
ATOM 659 C C . GLY A 1 87 ? -18.861 7.633 16.914 1.00 86.06 87 GLY A C 1
ATOM 660 O O . GLY A 1 87 ? -19.989 7.855 17.342 1.00 86.06 87 GLY A O 1
ATOM 661 N N . GLY A 1 88 ? -18.553 7.796 15.623 1.00 87.00 88 GLY A N 1
ATOM 662 C CA . GLY A 1 88 ? -19.537 8.184 14.603 1.00 87.00 88 GLY A CA 1
ATOM 663 C C . GLY A 1 88 ? -19.898 9.677 14.579 1.00 87.00 88 GLY A C 1
ATOM 664 O O . GLY A 1 88 ? -19.307 10.505 15.272 1.00 87.00 88 GLY A O 1
ATOM 665 N N . ARG A 1 89 ? -20.854 10.039 13.715 1.00 86.19 89 ARG A N 1
ATOM 666 C CA . ARG A 1 89 ? -21.344 11.419 13.581 1.00 86.19 89 ARG A CA 1
ATOM 667 C C . ARG A 1 89 ? -22.302 11.737 14.741 1.00 86.19 89 ARG A C 1
ATOM 669 O O . ARG A 1 89 ? -23.248 10.977 14.926 1.00 86.19 89 ARG A O 1
ATOM 676 N N . PRO A 1 90 ? -22.126 12.853 15.473 1.00 85.06 90 PRO A N 1
ATOM 677 C CA . PRO A 1 90 ? -23.028 13.216 16.562 1.00 85.06 90 PRO A CA 1
ATOM 678 C C . PRO A 1 90 ? -24.451 13.455 16.046 1.00 85.06 90 PRO A C 1
ATOM 680 O O . PRO A 1 90 ? -24.648 14.112 15.016 1.00 85.06 90 PRO A O 1
ATOM 683 N N . PHE A 1 91 ? -25.434 12.933 16.782 1.00 83.94 91 PHE A N 1
ATOM 684 C CA . PHE A 1 91 ? -26.848 13.173 16.520 1.00 83.94 91 PHE A CA 1
ATOM 685 C C . PHE A 1 91 ? -27.171 14.654 16.760 1.00 83.94 91 PHE A C 1
ATOM 687 O O . PHE A 1 91 ? -26.762 15.230 17.768 1.00 83.94 91 PHE A O 1
ATOM 694 N N . LYS A 1 92 ? -27.884 15.288 15.825 1.00 85.69 92 LYS A N 1
ATOM 695 C CA . LYS A 1 92 ? -28.481 16.611 16.032 1.00 85.69 92 LYS A CA 1
ATOM 696 C C . LYS A 1 92 ? -29.980 16.481 15.818 1.00 85.69 92 LYS A C 1
ATOM 698 O O . LYS A 1 92 ? -30.382 16.016 14.757 1.00 85.69 92 LYS A O 1
ATOM 703 N N . MET A 1 93 ? -30.762 16.892 16.811 1.00 69.50 93 MET A N 1
ATOM 704 C CA . MET A 1 93 ? -32.207 17.042 16.677 1.00 69.50 93 MET A CA 1
ATOM 705 C C . MET A 1 93 ? -32.457 18.276 15.801 1.00 69.50 93 MET A C 1
ATOM 707 O O . MET A 1 93 ? -31.945 19.354 16.110 1.00 69.50 93 MET A O 1
ATOM 711 N N . THR A 1 94 ? -33.124 18.082 14.668 1.00 66.75 94 THR A N 1
ATOM 712 C CA . THR A 1 94 ? -33.729 19.158 13.868 1.00 66.75 94 THR A CA 1
ATOM 713 C C . THR A 1 94 ? -35.148 19.380 14.332 1.00 66.75 94 THR A C 1
ATOM 715 O O . THR A 1 94 ? -35.818 18.345 14.550 1.00 66.75 94 THR A O 1
#

Radius of gyration: 21.67 Å; chains: 1; bounding box: 48×49×49 Å

Sequence (94 aa):
MVLHEQARHRAPRCPSDEDAERHGPDLTKRGVGLKVLAGEGASIDTTTANGRLIFAIFAGLAEFERELIVERTRAGLASARARGRQGGRPFKMT